Protein AF-A0A0S3U878-F1 (afdb_monomer_lite)

Foldseek 3Di:
DVVVVVVVVVVVVVCVPPVVVVVVLVVLCPDPPSVVSVVVVVVVVVVVVVVVVVVVVVVVVVVVVVVVVD

Radius of gyration: 17.41 Å; chains: 1; bounding box: 46×31×35 Å

pLDDT: mean 89.59, std 6.34, range [55.66, 96.56]

Secondary structure (DSSP, 8-state):
-HHHHHHHHHHHHHHHT-HHHHHHHHHHHTSSSHHHHHHHHHHHHHHHHHHHHHHHHHHHHHHHHHHHT-

Structure (mmCIF, N/CA/C/O backbone):
data_AF-A0A0S3U878-F1
#
_entry.id   AF-A0A0S3U878-F1
#
loop_
_atom_site.group_PDB
_atom_site.id
_atom_site.type_symbol
_atom_site.label_atom_id
_atom_site.label_alt_id
_atom_site.label_comp_id
_atom_site.label_asym_id
_atom_site.label_entity_id
_atom_site.label_seq_id
_atom_site.pdbx_PDB_ins_code
_atom_site.Cartn_x
_atom_site.Cartn_y
_atom_site.Cartn_z
_atom_site.occupancy
_atom_site.B_iso_or_equiv
_atom_site.auth_seq_id
_atom_site.auth_comp_id
_atom_site.auth_asym_id
_atom_site.auth_atom_id
_atom_site.pdbx_PDB_model_num
ATOM 1 N N . MET A 1 1 ? 3.787 19.525 -14.411 1.00 65.69 1 MET A N 1
ATOM 2 C CA . MET A 1 1 ? 3.212 19.381 -13.050 1.00 65.69 1 MET A CA 1
ATOM 3 C C . MET A 1 1 ? 1.738 18.984 -13.095 1.00 65.69 1 MET A C 1
ATOM 5 O O . MET A 1 1 ? 1.383 18.020 -12.436 1.00 65.69 1 MET A O 1
ATOM 9 N N . PHE A 1 2 ? 0.908 19.638 -13.919 1.00 85.12 2 PHE A N 1
ATOM 10 C CA . PHE A 1 2 ? -0.489 19.225 -14.133 1.00 85.12 2 PHE A CA 1
ATOM 11 C C . PHE A 1 2 ? -0.641 17.825 -14.744 1.00 85.12 2 PHE A C 1
ATOM 13 O O . PHE A 1 2 ? -1.517 17.086 -14.318 1.00 85.12 2 PHE A O 1
ATOM 20 N N . GLU A 1 3 ? 0.239 17.428 -15.670 1.00 91.31 3 GLU A N 1
ATOM 21 C CA . GLU A 1 3 ? 0.186 16.083 -16.265 1.00 91.31 3 GLU A CA 1
ATOM 22 C C . GLU A 1 3 ? 0.428 14.970 -15.242 1.00 91.31 3 GLU A C 1
ATOM 24 O O . GLU A 1 3 ? -0.331 14.012 -15.201 1.00 91.31 3 GLU A O 1
ATOM 29 N N . LEU A 1 4 ? 1.425 15.133 -14.364 1.00 90.88 4 LEU A N 1
ATOM 30 C CA . LEU A 1 4 ? 1.701 14.187 -13.277 1.00 90.88 4 LEU A CA 1
ATOM 31 C C . LEU A 1 4 ? 0.510 14.078 -12.317 1.00 90.88 4 LEU A C 1
ATOM 33 O O . LEU A 1 4 ? 0.127 12.989 -11.912 1.00 90.88 4 LEU A O 1
ATOM 37 N N . LEU A 1 5 ? -0.090 15.211 -11.947 1.00 92.75 5 LEU A N 1
ATOM 38 C CA . LEU A 1 5 ? -1.263 15.198 -11.079 1.00 92.75 5 LEU A CA 1
ATOM 39 C C . LEU A 1 5 ? -2.451 14.508 -11.763 1.00 92.75 5 LEU A C 1
ATOM 41 O O . LEU A 1 5 ? -3.156 13.735 -11.122 1.00 92.75 5 LEU A O 1
ATOM 45 N N . GLY A 1 6 ? -2.646 14.755 -13.060 1.00 95.19 6 GLY A N 1
ATOM 46 C CA . GLY A 1 6 ? -3.688 14.114 -13.857 1.00 95.19 6 GLY A CA 1
ATOM 47 C C . GLY A 1 6 ? -3.507 12.600 -13.947 1.00 95.19 6 GLY A C 1
ATOM 48 O O . GLY A 1 6 ? -4.466 11.857 -13.741 1.00 95.19 6 GLY A O 1
ATOM 49 N N . THR A 1 7 ? -2.283 12.126 -14.186 1.00 93.19 7 THR A N 1
ATOM 50 C CA . THR A 1 7 ? -1.997 10.686 -14.229 1.00 93.19 7 THR A CA 1
ATOM 51 C C . THR A 1 7 ? -2.148 10.036 -12.859 1.00 93.19 7 THR A C 1
ATOM 53 O O . THR A 1 7 ? -2.787 8.991 -12.763 1.00 93.19 7 THR A O 1
ATOM 56 N N . LEU A 1 8 ? -1.657 10.665 -11.788 1.00 90.88 8 LEU A N 1
ATOM 57 C CA . LEU A 1 8 ? -1.851 10.172 -10.420 1.00 90.88 8 LEU A CA 1
ATOM 58 C C . LEU A 1 8 ? -3.335 10.114 -10.036 1.00 90.88 8 LEU A C 1
ATOM 60 O O . LEU A 1 8 ? -3.768 9.134 -9.436 1.00 90.88 8 LEU A O 1
ATOM 64 N N . ALA A 1 9 ? -4.129 11.115 -10.421 1.00 91.81 9 ALA A N 1
ATOM 65 C CA . ALA A 1 9 ? -5.569 11.124 -10.179 1.00 91.81 9 ALA A CA 1
ATOM 66 C C . ALA A 1 9 ? -6.292 10.005 -10.946 1.00 91.81 9 ALA A C 1
ATOM 68 O O . ALA A 1 9 ? -7.159 9.341 -10.382 1.00 91.81 9 ALA A O 1
ATOM 69 N N . ALA A 1 10 ? -5.920 9.757 -12.205 1.00 92.69 10 ALA A N 1
ATOM 70 C CA . ALA A 1 10 ? -6.480 8.660 -12.992 1.00 92.69 10 ALA A CA 1
ATOM 71 C C . ALA A 1 10 ? -6.135 7.288 -12.392 1.00 92.69 10 ALA A C 1
ATOM 73 O O . ALA A 1 10 ? -7.006 6.427 -12.285 1.00 92.69 10 ALA A O 1
ATOM 74 N N . ILE A 1 11 ? -4.889 7.097 -11.950 1.00 90.81 11 ILE A N 1
ATOM 75 C CA . ILE A 1 11 ? -4.454 5.864 -11.282 1.00 90.81 11 ILE A CA 1
ATOM 76 C C . ILE A 1 11 ? -5.223 5.670 -9.972 1.00 90.81 11 ILE A C 1
ATOM 78 O O . ILE A 1 11 ? -5.750 4.587 -9.738 1.00 90.81 11 ILE A O 1
ATOM 82 N N . ALA A 1 12 ? -5.355 6.717 -9.155 1.00 87.31 12 ALA A N 1
ATOM 83 C CA . ALA A 1 12 ? -6.108 6.656 -7.904 1.00 87.31 12 ALA A CA 1
ATOM 84 C C . ALA A 1 12 ? -7.599 6.348 -8.129 1.00 87.31 12 ALA A C 1
ATOM 86 O O . ALA A 1 12 ? -8.1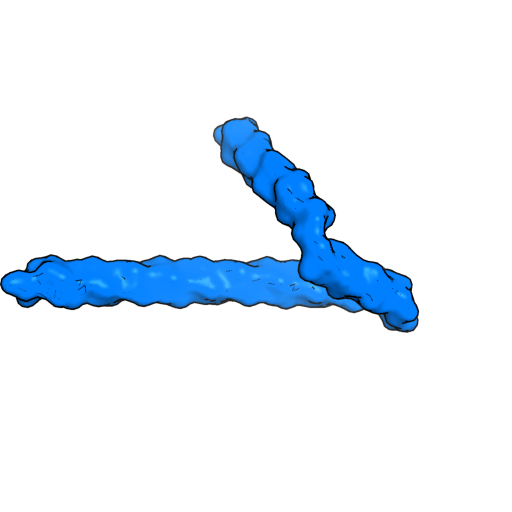98 5.595 -7.364 1.00 87.31 12 ALA A O 1
ATOM 87 N N . LEU A 1 13 ? -8.202 6.888 -9.194 1.00 89.94 13 LEU A N 1
ATOM 88 C CA . LEU A 1 13 ? -9.574 6.555 -9.583 1.00 89.94 13 LEU A CA 1
ATOM 89 C C . LEU A 1 13 ? -9.714 5.080 -9.954 1.00 89.94 13 LEU A C 1
ATOM 91 O O . LEU A 1 13 ? -10.646 4.427 -9.491 1.00 89.94 13 LEU A O 1
ATOM 95 N N . LEU A 1 14 ? -8.794 4.544 -10.754 1.00 90.00 14 LEU A N 1
ATOM 96 C CA . LEU A 1 14 ? -8.814 3.128 -11.118 1.00 90.00 14 LEU A CA 1
ATOM 97 C C . LEU A 1 14 ? -8.608 2.228 -9.894 1.00 90.00 14 LEU A C 1
ATOM 99 O O . LEU A 1 14 ? -9.327 1.244 -9.733 1.00 90.00 14 LEU A O 1
ATOM 103 N N . ASP A 1 15 ? -7.686 2.591 -9.005 1.00 85.00 15 ASP A N 1
ATOM 104 C CA . ASP A 1 15 ? -7.410 1.831 -7.784 1.00 85.00 15 ASP A CA 1
ATOM 105 C C . ASP A 1 15 ? -8.562 1.904 -6.767 1.00 85.00 15 ASP A C 1
ATOM 107 O O . ASP A 1 15 ? -8.818 0.945 -6.048 1.00 85.00 15 ASP A O 1
ATOM 111 N N . SER A 1 16 ? -9.364 2.973 -6.769 1.00 83.75 16 SER A N 1
ATOM 112 C CA . SER A 1 16 ? -10.560 3.057 -5.912 1.00 83.75 16 SER A CA 1
ATOM 113 C C . SER A 1 16 ? -11.613 1.975 -6.204 1.00 83.75 16 SER A C 1
ATOM 115 O O . SER A 1 16 ? -12.431 1.661 -5.340 1.00 83.75 16 SER A O 1
ATOM 117 N N . ILE A 1 17 ? -11.578 1.378 -7.402 1.00 88.00 17 ILE A N 1
ATOM 118 C CA . ILE A 1 17 ? -12.480 0.295 -7.828 1.00 88.00 17 ILE A CA 1
ATOM 119 C C . ILE A 1 17 ? -11.934 -1.081 -7.396 1.00 88.00 17 ILE A C 1
ATOM 121 O O . ILE A 1 17 ? -12.617 -2.095 -7.531 1.00 88.00 17 ILE A O 1
ATOM 125 N N . ASN A 1 18 ? -10.718 -1.145 -6.844 1.00 88.12 18 ASN A N 1
ATOM 126 C CA . ASN A 1 18 ? -10.077 -2.383 -6.420 1.00 88.12 18 ASN A CA 1
ATOM 127 C C . ASN A 1 18 ? -10.915 -3.109 -5.342 1.00 88.12 18 ASN A C 1
ATOM 129 O O . ASN A 1 18 ? -11.010 -2.632 -4.204 1.00 88.12 18 ASN A O 1
ATOM 133 N N . PRO A 1 19 ? -11.484 -4.296 -5.644 1.00 86.69 19 PRO A N 1
ATOM 13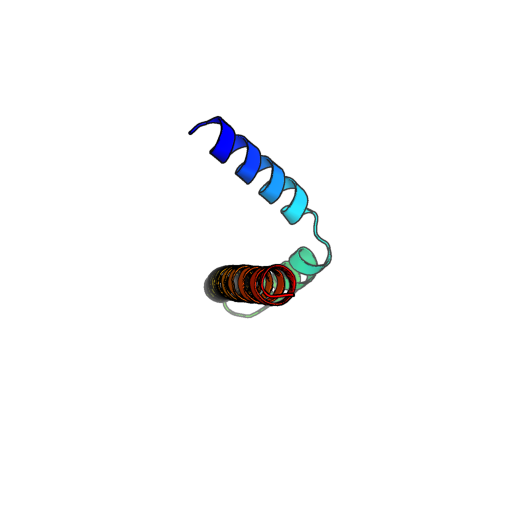4 C CA . PRO A 1 19 ? -12.359 -5.014 -4.715 1.00 86.69 19 PRO A CA 1
ATOM 135 C C . PRO A 1 19 ? -11.657 -5.411 -3.411 1.00 86.69 19 PRO A C 1
ATOM 137 O O . PRO A 1 19 ? -12.292 -5.501 -2.357 1.00 86.69 19 PRO A O 1
ATOM 140 N N . ASN A 1 20 ? -10.341 -5.638 -3.468 1.00 87.38 20 ASN A N 1
ATOM 141 C CA . ASN A 1 20 ? -9.544 -5.983 -2.297 1.00 87.38 20 ASN A CA 1
ATOM 142 C C . ASN A 1 20 ? -9.434 -4.781 -1.345 1.00 87.38 20 ASN A C 1
ATOM 144 O O . ASN A 1 20 ? -9.776 -4.883 -0.166 1.00 87.38 20 ASN A O 1
ATOM 148 N N . ALA A 1 21 ? -9.063 -3.613 -1.879 1.00 83.94 21 ALA A N 1
ATOM 149 C CA . ALA A 1 21 ? -8.999 -2.372 -1.109 1.00 83.94 21 ALA A CA 1
ATOM 150 C C . ALA A 1 21 ? -10.377 -1.990 -0.541 1.00 83.94 21 ALA A C 1
ATOM 152 O O . ALA A 1 21 ? -10.490 -1.621 0.630 1.00 83.94 21 ALA A O 1
ATOM 153 N N . MET A 1 22 ? -11.439 -2.165 -1.334 1.00 86.81 22 MET A N 1
ATOM 154 C CA . MET A 1 22 ? -12.817 -1.911 -0.911 1.00 86.81 22 MET A CA 1
ATOM 155 C C . MET A 1 22 ? -13.232 -2.807 0.266 1.00 86.81 22 MET A C 1
ATOM 157 O O . MET A 1 22 ? -13.817 -2.322 1.233 1.00 86.81 22 MET A O 1
ATOM 161 N N . THR A 1 23 ? -12.882 -4.096 0.234 1.00 89.94 23 THR A N 1
ATOM 162 C CA . THR A 1 23 ? -13.179 -5.044 1.324 1.00 89.94 23 THR A CA 1
ATOM 163 C C . THR A 1 23 ? -12.520 -4.612 2.634 1.00 89.94 23 THR A C 1
ATOM 165 O O . THR A 1 23 ? -13.167 -4.599 3.685 1.00 89.94 23 THR A O 1
ATOM 168 N N . VAL A 1 24 ? -11.250 -4.197 2.579 1.00 89.50 24 VAL A N 1
ATOM 169 C CA . VAL A 1 24 ? -10.525 -3.709 3.760 1.00 89.50 24 VAL A CA 1
ATOM 170 C C . VAL A 1 24 ? -11.142 -2.415 4.289 1.00 89.50 24 VAL A C 1
ATOM 172 O O . VAL A 1 24 ? -11.344 -2.287 5.496 1.00 89.50 24 VAL A O 1
ATOM 175 N N . GLN A 1 25 ? -11.514 -1.480 3.413 1.00 86.75 25 GLN A N 1
ATOM 176 C CA . GLN A 1 25 ? -12.179 -0.242 3.828 1.00 86.75 25 GLN A CA 1
ATOM 177 C C . GLN A 1 25 ? -13.532 -0.509 4.499 1.00 86.75 25 GLN A C 1
ATOM 179 O O . GLN A 1 25 ? -13.792 0.044 5.568 1.00 86.75 25 GLN A O 1
ATOM 184 N N . ILE A 1 26 ? -14.367 -1.393 3.940 1.00 89.44 26 ILE A N 1
ATOM 185 C CA . ILE A 1 26 ? -15.649 -1.793 4.547 1.00 89.44 26 ILE A CA 1
ATOM 186 C C . ILE A 1 26 ? -15.420 -2.400 5.935 1.00 89.44 26 ILE A C 1
ATOM 188 O O . ILE A 1 26 ? -16.106 -2.036 6.896 1.00 89.44 26 ILE A O 1
ATOM 192 N N . TYR A 1 27 ? -14.432 -3.287 6.066 1.00 92.06 27 TYR A N 1
ATOM 193 C CA . TYR A 1 27 ? -14.070 -3.874 7.352 1.00 92.06 27 TYR A CA 1
ATOM 194 C C . TYR A 1 27 ? -13.652 -2.801 8.365 1.00 92.06 27 TYR A C 1
ATOM 196 O O . TYR A 1 27 ? -14.192 -2.760 9.468 1.00 92.06 27 TYR A O 1
ATOM 204 N N . LEU A 1 28 ? -12.748 -1.890 7.993 1.00 91.06 28 LEU A N 1
ATOM 205 C CA . LEU A 1 28 ? -12.261 -0.834 8.885 1.00 91.06 28 LEU A CA 1
ATOM 206 C C . LEU A 1 28 ? -13.385 0.109 9.330 1.00 91.06 28 LEU A C 1
ATOM 208 O O . LEU A 1 28 ? -13.467 0.436 10.518 1.00 91.06 28 LEU A O 1
ATOM 212 N N . LEU A 1 29 ? -14.286 0.478 8.417 1.00 90.38 29 LEU A N 1
ATOM 213 C CA . LEU A 1 29 ? -15.465 1.296 8.715 1.00 90.38 29 LEU A CA 1
ATOM 214 C C . LEU A 1 29 ? -16.458 0.596 9.652 1.00 90.38 29 LEU A C 1
ATOM 216 O O . LEU A 1 29 ? -17.153 1.265 10.414 1.00 90.38 29 LEU A O 1
ATOM 220 N N . SER A 1 30 ? -16.480 -0.736 9.646 1.00 93.06 30 SER A N 1
ATOM 221 C CA . SER A 1 30 ? -17.323 -1.546 10.532 1.00 93.06 30 SER A CA 1
ATOM 222 C C . SER A 1 30 ? -16.750 -1.694 11.947 1.00 93.06 30 SER A C 1
ATOM 224 O O . SER A 1 30 ? -17.396 -2.278 12.817 1.00 93.06 30 SER A O 1
ATOM 226 N N . THR A 1 31 ? -15.536 -1.193 12.210 1.00 92.25 31 THR A N 1
ATOM 227 C CA . THR A 1 31 ? -14.876 -1.349 13.513 1.00 92.25 31 THR A CA 1
ATOM 228 C C . THR A 1 31 ? -15.053 -0.148 14.450 1.00 92.25 31 THR A C 1
ATOM 230 O O . THR A 1 31 ? -15.286 0.973 13.995 1.00 92.25 31 THR A O 1
ATOM 233 N N . PRO A 1 32 ? -14.896 -0.330 15.779 1.00 90.00 32 PRO A N 1
ATOM 234 C CA . PRO A 1 32 ? -14.910 0.786 16.718 1.00 90.00 32 PRO A CA 1
ATOM 235 C C . PRO A 1 32 ? -13.783 1.778 16.407 1.00 90.00 32 PRO A C 1
ATOM 237 O O . PRO A 1 32 ? -12.625 1.381 16.272 1.00 90.00 32 PRO A O 1
ATOM 240 N N . LYS A 1 33 ? -14.118 3.074 16.360 1.00 90.94 33 LYS A N 1
ATOM 241 C CA . LYS A 1 33 ? -13.217 4.171 15.951 1.00 90.94 33 LYS A CA 1
ATOM 242 C C . LYS A 1 33 ? -12.693 3.985 14.509 1.00 90.94 33 LYS A C 1
ATOM 244 O O . LYS A 1 33 ? -11.487 3.829 14.311 1.00 90.94 33 LYS A O 1
ATOM 249 N N . PRO A 1 34 ? -13.577 4.050 13.499 1.00 89.38 34 PRO A N 1
ATOM 250 C CA . PRO A 1 34 ? -13.220 3.760 12.110 1.00 89.38 34 PRO A CA 1
ATOM 251 C C . PRO A 1 34 ? -12.217 4.768 11.530 1.00 89.38 34 PRO A C 1
ATOM 253 O O . PRO A 1 34 ? -11.270 4.383 10.857 1.00 89.38 34 PRO A O 1
ATOM 256 N N . ILE A 1 35 ? -12.358 6.054 11.868 1.00 91.44 35 ILE A N 1
ATOM 257 C CA . ILE A 1 35 ? -11.515 7.140 11.342 1.00 91.44 35 ILE A CA 1
ATOM 258 C C . ILE A 1 35 ? -10.015 6.931 11.638 1.00 91.44 35 ILE A C 1
ATOM 260 O O . ILE A 1 35 ? -9.237 6.853 10.687 1.00 91.44 35 ILE A O 1
ATOM 264 N N . PRO A 1 36 ? -9.562 6.811 12.906 1.00 92.56 36 PRO A N 1
ATOM 265 C CA . PRO A 1 36 ? -8.134 6.652 13.188 1.00 92.56 36 PRO A CA 1
ATOM 266 C C . PRO A 1 36 ? -7.559 5.347 12.624 1.00 92.56 36 PRO A C 1
ATOM 268 O O . PRO A 1 36 ? -6.386 5.307 12.264 1.00 92.56 36 PRO A O 1
ATOM 271 N N . ARG A 1 37 ? -8.374 4.291 12.511 1.00 91.12 37 ARG A N 1
ATOM 272 C CA . ARG A 1 37 ? -7.948 3.015 11.925 1.00 91.12 37 ARG A CA 1
ATOM 273 C C . ARG A 1 37 ? -7.747 3.113 10.418 1.00 91.12 37 ARG A C 1
ATOM 275 O O . ARG A 1 37 ? -6.728 2.638 9.929 1.00 91.12 37 ARG A O 1
ATOM 282 N N . SER A 1 38 ? -8.659 3.766 9.703 1.00 90.31 38 SER A N 1
ATOM 283 C CA . SER A 1 38 ? -8.504 4.014 8.268 1.00 90.31 38 SER A CA 1
ATOM 284 C C . SER A 1 38 ? -7.283 4.882 7.971 1.00 90.31 38 SER A C 1
ATOM 286 O O . SER A 1 38 ? -6.532 4.572 7.054 1.00 90.31 38 SER A O 1
ATOM 288 N N . ILE A 1 39 ? -7.025 5.914 8.783 1.00 90.38 39 ILE A N 1
ATOM 289 C CA . ILE A 1 39 ? -5.816 6.742 8.643 1.00 90.38 39 ILE A CA 1
ATOM 290 C C . ILE A 1 39 ? -4.555 5.890 8.837 1.00 90.38 39 ILE A C 1
ATOM 292 O O . ILE A 1 39 ? -3.662 5.922 7.995 1.00 90.38 39 ILE A O 1
ATOM 296 N N . ALA A 1 40 ? -4.488 5.098 9.913 1.00 92.50 40 ALA A N 1
ATOM 297 C CA . ALA A 1 40 ? -3.342 4.226 10.175 1.00 92.50 40 ALA A CA 1
ATOM 298 C C . ALA A 1 40 ? -3.118 3.201 9.050 1.00 92.50 40 ALA A C 1
ATOM 300 O O . ALA A 1 40 ? -1.976 2.952 8.669 1.00 92.50 40 ALA A O 1
ATOM 301 N N . PHE A 1 41 ? -4.200 2.647 8.495 1.00 90.94 41 PHE A N 1
ATOM 302 C CA . PHE A 1 41 ? -4.139 1.738 7.355 1.00 90.94 41 PHE A CA 1
ATOM 303 C C . PHE A 1 41 ? -3.550 2.415 6.112 1.00 90.94 41 PHE A C 1
ATOM 305 O O . PHE A 1 41 ? -2.593 1.894 5.555 1.00 90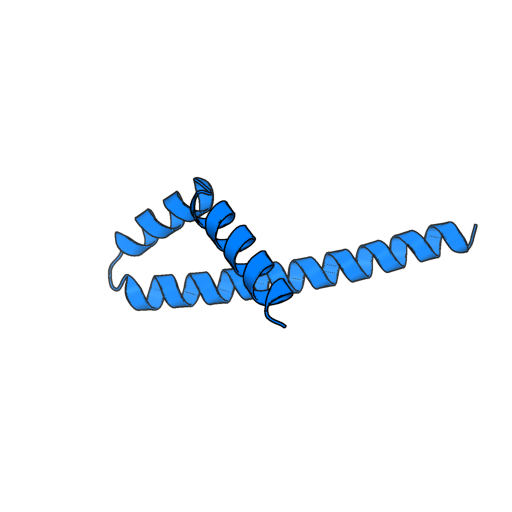.94 41 PHE A O 1
ATOM 312 N N . ILE A 1 42 ? -4.049 3.596 5.728 1.00 89.69 42 ILE A N 1
ATOM 313 C CA . ILE A 1 42 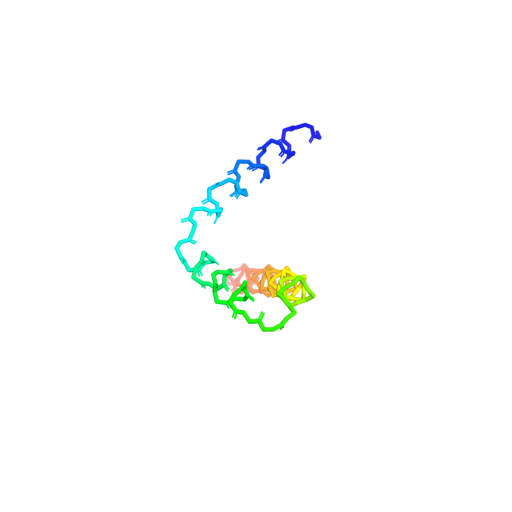? -3.550 4.345 4.560 1.00 89.69 42 ILE A CA 1
ATOM 314 C C . ILE A 1 42 ? -2.054 4.661 4.705 1.00 89.69 42 ILE A C 1
ATOM 316 O O . ILE A 1 42 ? -1.290 4.494 3.758 1.00 89.69 42 ILE A O 1
ATOM 320 N N . PHE A 1 43 ? -1.611 5.082 5.895 1.00 92.69 43 PHE A N 1
ATOM 321 C CA . PHE A 1 43 ? -0.186 5.321 6.151 1.00 92.69 43 PHE A CA 1
ATOM 322 C C . PHE A 1 43 ? 0.655 4.045 6.041 1.00 92.69 43 PHE A C 1
ATOM 324 O O . PHE A 1 43 ? 1.748 4.079 5.475 1.00 92.69 43 PHE A O 1
ATOM 331 N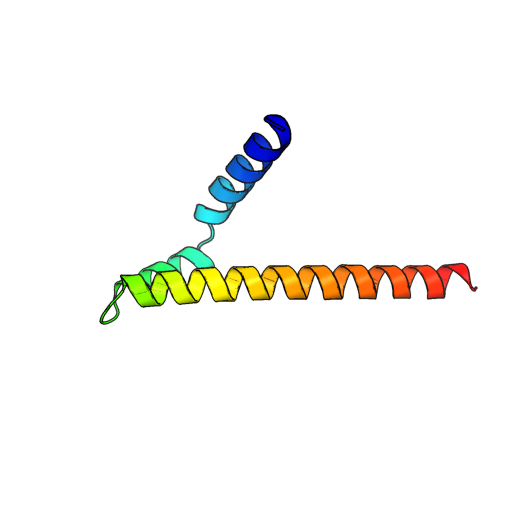 N . GLY A 1 44 ? 0.158 2.928 6.576 1.00 93.50 44 GLY A N 1
ATOM 332 C CA . GLY A 1 44 ? 0.823 1.631 6.469 1.00 93.50 44 GLY A CA 1
ATOM 333 C C . GLY A 1 44 ? 0.940 1.156 5.021 1.00 93.50 44 GLY A C 1
ATOM 334 O O . GLY A 1 44 ? 2.011 0.715 4.611 1.00 93.50 44 GLY A O 1
ATOM 335 N N . ASP A 1 45 ? -0.129 1.305 4.242 1.00 89.81 45 ASP A N 1
ATOM 336 C CA . ASP A 1 45 ? -0.178 0.922 2.831 1.00 89.81 45 ASP A CA 1
ATOM 337 C C . ASP A 1 45 ? 0.790 1.763 1.985 1.00 89.81 45 ASP A C 1
ATOM 339 O O . ASP A 1 45 ? 1.591 1.227 1.218 1.00 89.81 45 ASP A O 1
ATOM 343 N N . PHE A 1 46 ? 0.836 3.078 2.226 1.00 90.12 46 PHE A N 1
ATOM 344 C CA . PHE A 1 46 ? 1.804 3.966 1.582 1.00 90.12 46 PHE A CA 1
ATOM 345 C C . PHE A 1 46 ? 3.256 3.574 1.897 1.00 90.12 46 PHE A C 1
ATOM 347 O O . PHE A 1 46 ? 4.099 3.521 1.000 1.00 90.12 46 PHE A O 1
ATOM 354 N N . LEU A 1 47 ? 3.562 3.266 3.163 1.00 95.56 47 LEU A N 1
ATOM 355 C CA . LEU A 1 47 ? 4.893 2.800 3.565 1.00 95.56 47 LEU A CA 1
ATOM 356 C C . LEU A 1 47 ? 5.255 1.463 2.912 1.00 95.56 47 LEU A C 1
ATOM 358 O O . LEU A 1 47 ? 6.388 1.296 2.459 1.00 95.56 47 LEU A O 1
ATOM 362 N N . ALA A 1 48 ? 4.311 0.525 2.841 1.00 93.75 48 ALA A N 1
ATOM 363 C CA . ALA A 1 48 ? 4.521 -0.768 2.203 1.00 93.75 48 ALA A CA 1
ATOM 364 C C . ALA A 1 48 ? 4.807 -0.611 0.703 1.00 93.75 48 ALA A C 1
ATOM 366 O O . ALA A 1 48 ? 5.775 -1.188 0.202 1.00 93.75 48 ALA A O 1
ATOM 367 N N . ALA A 1 49 ? 4.024 0.215 0.003 1.00 90.12 49 ALA A N 1
ATOM 368 C CA . ALA A 1 49 ? 4.233 0.523 -1.408 1.00 90.12 49 ALA A CA 1
ATOM 369 C C . ALA A 1 49 ? 5.593 1.194 -1.650 1.00 90.12 49 ALA A C 1
ATOM 371 O O . ALA A 1 49 ? 6.315 0.822 -2.577 1.00 90.12 49 ALA A O 1
ATOM 372 N N . TRP A 1 50 ? 5.985 2.134 -0.786 1.00 92.31 50 TRP A N 1
ATOM 373 C CA . TRP A 1 50 ? 7.278 2.807 -0.883 1.00 92.31 50 TRP A CA 1
ATOM 374 C C . TRP A 1 50 ? 8.451 1.837 -0.694 1.00 92.31 50 TRP A C 1
ATOM 376 O O . TRP A 1 50 ? 9.343 1.778 -1.542 1.00 92.31 50 TRP A O 1
ATOM 386 N N . LEU A 1 51 ? 8.420 1.017 0.361 1.00 96.56 51 LEU A N 1
ATOM 387 C CA . LEU A 1 51 ? 9.444 -0.000 0.615 1.00 96.56 51 LEU A CA 1
ATOM 388 C C . LEU A 1 51 ? 9.511 -1.034 -0.512 1.00 96.56 51 LEU A C 1
ATOM 390 O O . LEU A 1 51 ? 10.601 -1.386 -0.958 1.00 96.56 51 LEU A O 1
ATOM 394 N N . SER A 1 52 ? 8.360 -1.491 -1.007 1.00 93.69 52 SER A N 1
ATOM 395 C CA . SER A 1 52 ? 8.290 -2.409 -2.144 1.00 93.69 52 SER A CA 1
ATOM 396 C C . SER A 1 52 ? 8.933 -1.799 -3.390 1.00 93.69 52 SER A C 1
ATOM 398 O O . SER A 1 52 ? 9.780 -2.437 -4.013 1.00 93.69 52 SER A O 1
ATOM 400 N N . GLY A 1 53 ? 8.625 -0.538 -3.704 1.00 93.19 53 GLY A N 1
ATOM 401 C CA . GLY A 1 53 ? 9.248 0.189 -4.809 1.00 93.19 53 GLY A CA 1
ATOM 402 C C . GLY A 1 53 ? 10.771 0.285 -4.676 1.00 93.19 53 GLY A C 1
ATOM 403 O O . GLY A 1 53 ? 11.483 0.053 -5.652 1.00 93.19 53 GLY A O 1
ATOM 404 N N . MET A 1 54 ? 11.287 0.551 -3.470 1.00 94.75 54 MET A N 1
ATOM 405 C CA . MET A 1 54 ? 12.734 0.562 -3.212 1.00 94.75 54 MET A CA 1
ATOM 406 C C . MET A 1 54 ? 13.363 -0.818 -3.424 1.00 94.75 54 MET A C 1
ATOM 408 O O . MET A 1 54 ? 14.396 -0.924 -4.084 1.00 94.75 54 MET A O 1
ATOM 412 N N . LEU A 1 55 ? 12.738 -1.876 -2.901 1.00 95.00 55 LEU A N 1
ATOM 413 C CA . LEU A 1 55 ? 13.218 -3.249 -3.071 1.00 95.00 55 LEU A CA 1
ATOM 414 C C . LEU A 1 55 ? 13.223 -3.668 -4.543 1.00 95.00 55 LEU A C 1
ATOM 416 O O . LEU A 1 55 ? 14.193 -4.270 -4.997 1.00 95.00 55 LEU A O 1
ATOM 420 N N . ILE A 1 56 ? 12.181 -3.315 -5.298 1.00 95.38 56 ILE A N 1
ATOM 421 C CA . ILE A 1 56 ? 12.104 -3.575 -6.739 1.00 95.38 56 ILE A CA 1
ATOM 422 C C . ILE A 1 56 ? 13.209 -2.813 -7.468 1.00 95.38 56 ILE A C 1
ATOM 424 O O . ILE A 1 56 ? 13.930 -3.413 -8.257 1.00 95.38 56 ILE A O 1
ATOM 428 N N . ALA A 1 57 ? 13.395 -1.520 -7.192 1.00 94.06 57 ALA A N 1
ATOM 429 C CA . ALA A 1 57 ? 14.432 -0.721 -7.843 1.00 94.06 57 ALA A CA 1
ATOM 430 C C . ALA A 1 57 ? 15.840 -1.285 -7.584 1.00 94.06 57 ALA A C 1
ATOM 432 O O . ALA A 1 57 ? 16.624 -1.445 -8.519 1.00 94.06 57 ALA A O 1
ATOM 433 N N . LEU A 1 58 ? 16.145 -1.641 -6.333 1.00 94.44 58 LEU A N 1
ATOM 434 C CA . LEU A 1 58 ? 17.417 -2.260 -5.951 1.00 94.44 58 LEU A CA 1
ATOM 435 C C . LEU A 1 58 ? 17.600 -3.641 -6.585 1.00 94.44 58 LEU A C 1
ATOM 437 O O . LEU A 1 58 ? 18.662 -3.924 -7.137 1.00 94.44 58 LEU A O 1
ATOM 441 N N . GLY A 1 59 ? 16.558 -4.472 -6.567 1.00 93.06 59 GLY A N 1
ATOM 442 C CA . GLY A 1 59 ? 16.576 -5.793 -7.189 1.00 93.06 59 GLY A CA 1
ATOM 443 C C . GLY A 1 59 ? 16.783 -5.727 -8.702 1.00 93.06 59 GLY A C 1
ATOM 444 O O . GLY A 1 59 ? 17.584 -6.483 -9.244 1.00 93.06 59 GLY A O 1
ATOM 445 N N . VAL A 1 60 ? 16.124 -4.788 -9.387 1.00 92.62 60 VAL A N 1
ATOM 446 C CA . VAL A 1 60 ? 16.300 -4.559 -10.829 1.00 92.62 60 VAL A CA 1
ATOM 447 C C . VAL A 1 60 ? 17.710 -4.059 -11.130 1.00 92.62 60 VAL A C 1
ATOM 449 O O . VAL A 1 60 ? 18.336 -4.565 -12.057 1.00 92.62 60 VAL A O 1
ATOM 452 N N . MET A 1 61 ? 18.250 -3.125 -10.341 1.00 91.69 61 MET A N 1
ATOM 453 C CA . MET A 1 61 ? 19.633 -2.664 -10.514 1.00 91.69 61 MET A CA 1
ATOM 454 C C . MET A 1 61 ? 20.638 -3.812 -10.367 1.00 91.69 61 MET A C 1
ATOM 456 O O . MET A 1 61 ? 21.518 -3.962 -11.213 1.00 91.69 61 MET A O 1
ATOM 460 N N . GLN A 1 62 ? 20.473 -4.655 -9.346 1.00 91.00 62 GLN A N 1
ATOM 461 C CA . GLN A 1 62 ? 21.326 -5.825 -9.137 1.00 91.00 62 GLN A CA 1
ATOM 462 C C . GLN A 1 62 ? 21.168 -6.871 -10.249 1.0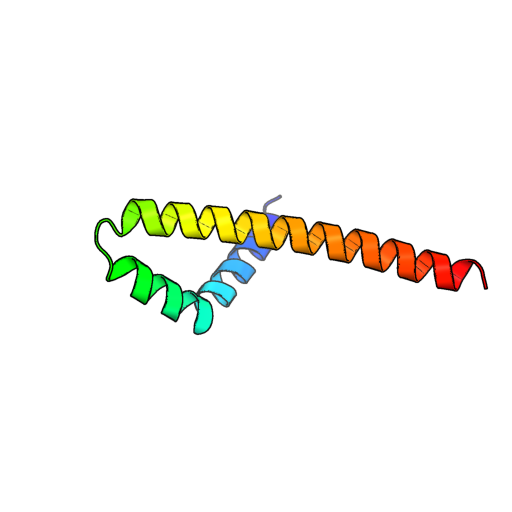0 91.00 62 GLN A C 1
ATOM 464 O O . GLN A 1 62 ? 22.135 -7.503 -10.672 1.00 91.00 62 GLN A O 1
ATOM 469 N N . PHE A 1 63 ? 19.947 -7.072 -10.743 1.00 91.50 63 PHE A N 1
ATOM 470 C CA . PHE A 1 63 ? 19.699 -7.947 -11.881 1.00 91.50 63 PHE A CA 1
ATOM 471 C C . PHE A 1 63 ? 20.447 -7.445 -13.120 1.00 91.50 63 PHE A C 1
ATOM 473 O O . PHE A 1 63 ? 21.176 -8.212 -13.741 1.00 91.50 63 PHE A O 1
ATOM 480 N N . VAL A 1 64 ? 20.332 -6.156 -13.445 1.00 91.94 64 VAL A N 1
ATOM 481 C CA . VAL A 1 64 ? 21.006 -5.554 -14.602 1.00 91.94 64 VAL A CA 1
ATOM 482 C C . VAL A 1 64 ? 22.528 -5.654 -14.481 1.00 91.94 64 VAL A C 1
ATOM 484 O O . VAL A 1 64 ? 23.174 -6.040 -15.455 1.00 91.94 64 VAL A O 1
ATOM 487 N N . SER A 1 65 ? 23.109 -5.384 -13.307 1.00 91.06 65 SER A N 1
ATOM 488 C CA . SER A 1 65 ? 24.563 -5.501 -13.118 1.00 91.06 65 SER A CA 1
ATOM 489 C C . SER A 1 65 ? 25.059 -6.930 -13.354 1.00 91.06 65 SER A C 1
ATOM 491 O O . SER A 1 65 ? 26.023 -7.136 -14.082 1.00 91.06 65 SER A O 1
ATOM 493 N N . ASN A 1 66 ? 24.336 -7.935 -12.848 1.00 91.19 66 ASN A N 1
ATOM 494 C CA . ASN A 1 66 ? 24.691 -9.346 -13.040 1.00 91.19 66 ASN A CA 1
ATOM 495 C C . ASN A 1 66 ? 24.659 -9.802 -14.511 1.00 91.19 66 ASN A C 1
ATOM 497 O O . ASN A 1 66 ? 25.318 -10.784 -14.856 1.00 91.19 66 ASN A O 1
ATOM 501 N N . PHE A 1 67 ? 23.865 -9.144 -15.360 1.00 85.38 67 PHE A N 1
ATOM 502 C CA . PHE A 1 67 ? 23.827 -9.410 -16.800 1.00 85.38 67 PHE A CA 1
ATOM 503 C C . PHE A 1 67 ? 24.846 -8.586 -17.586 1.00 85.38 67 PHE A C 1
ATOM 505 O O . PHE A 1 67 ? 25.310 -9.056 -18.616 1.00 85.38 67 PHE A O 1
ATOM 512 N N . SER A 1 68 ? 25.188 -7.384 -17.120 1.00 79.75 68 SER A N 1
ATOM 513 C CA . SER A 1 68 ? 26.187 -6.528 -17.768 1.00 79.75 68 SER A CA 1
ATOM 514 C C . SER A 1 68 ? 27.625 -7.009 -17.550 1.00 79.75 68 SER A C 1
ATOM 516 O O . SER A 1 68 ? 28.480 -6.705 -18.375 1.00 79.75 68 SER A O 1
ATOM 518 N N . ASP A 1 69 ? 27.892 -7.728 -16.457 1.00 70.56 69 ASP A N 1
ATOM 519 C CA . ASP A 1 69 ? 29.220 -8.265 -16.118 1.00 70.56 69 ASP A CA 1
ATOM 520 C C . ASP A 1 69 ? 29.497 -9.660 -16.734 1.00 70.56 69 ASP A C 1
ATOM 522 O O . ASP A 1 69 ? 30.492 -10.305 -16.396 1.00 70.56 69 ASP A O 1
ATOM 526 N N . ARG A 1 70 ? 28.618 -10.149 -17.620 1.00 55.66 70 ARG A N 1
ATOM 527 C CA . ARG A 1 70 ? 28.775 -11.395 -18.393 1.00 55.66 70 ARG A CA 1
ATOM 528 C C . ARG A 1 70 ? 29.072 -11.100 -19.855 1.00 55.66 70 ARG A C 1
ATOM 530 O O . ARG A 1 70 ? 29.866 -11.874 -20.433 1.00 55.66 70 ARG A O 1
#

Sequence (70 aa):
MFELLGTLAAIALLDSINPNAMTVQIYLLSTPKPIPRSIAFIFGDFLAAWLSGMLIALGVMQFVSNFSDR